Protein AF-A0A6G5ABS1-F1 (afdb_monomer_lite)

Radius of gyration: 20.53 Å; chains: 1; bounding box: 49×25×63 Å

Structure (mmCIF, N/CA/C/O backbone):
data_AF-A0A6G5ABS1-F1
#
_entry.id   AF-A0A6G5ABS1-F1
#
loop_
_atom_site.group_PDB
_atom_site.id
_atom_site.type_symbol
_atom_site.label_atom_id
_atom_site.label_alt_id
_atom_site.label_comp_id
_atom_site.label_asym_id
_atom_site.label_entity_id
_atom_site.label_seq_id
_atom_site.pdbx_PDB_ins_code
_atom_site.Cartn_x
_atom_site.Cartn_y
_atom_site.Cartn_z
_atom_site.occupancy
_atom_site.B_iso_or_equiv
_atom_site.auth_seq_id
_atom_site.auth_comp_id
_atom_site.auth_asym_id
_atom_site.auth_atom_id
_atom_site.pdbx_PDB_model_num
ATOM 1 N N . MET A 1 1 ? 4.777 2.726 36.442 1.00 33.59 1 MET A N 1
ATOM 2 C CA . MET A 1 1 ? 4.975 1.728 35.371 1.00 33.59 1 MET A CA 1
ATOM 3 C C . MET A 1 1 ? 3.704 1.631 34.540 1.00 33.59 1 MET A C 1
ATOM 5 O O . MET A 1 1 ? 2.839 0.832 34.861 1.00 33.59 1 MET A O 1
ATOM 9 N N . LEU A 1 2 ? 3.561 2.471 33.514 1.00 32.66 2 LEU A N 1
ATOM 10 C CA . LEU A 1 2 ? 2.565 2.260 32.461 1.00 32.66 2 LEU A CA 1
ATOM 11 C C . LEU A 1 2 ? 3.345 1.810 31.233 1.00 32.66 2 LEU A C 1
ATOM 13 O O . LEU A 1 2 ? 3.912 2.617 30.502 1.00 32.66 2 LEU A O 1
ATOM 17 N N . SER A 1 3 ? 3.447 0.495 31.087 1.00 32.12 3 SER A N 1
ATOM 18 C CA . SER A 1 3 ? 3.942 -0.186 29.899 1.00 32.12 3 SER A CA 1
ATOM 19 C C . SER A 1 3 ? 2.973 0.061 28.743 1.00 32.12 3 SER A C 1
ATOM 21 O O . SER A 1 3 ? 2.175 -0.802 28.392 1.00 32.12 3 SER A O 1
ATOM 23 N N . SER A 1 4 ? 3.031 1.256 28.157 1.00 36.12 4 SER A N 1
ATOM 24 C CA . SER A 1 4 ? 2.518 1.496 26.811 1.00 36.12 4 SER A CA 1
ATOM 25 C C . SER A 1 4 ? 3.605 1.047 25.837 1.00 36.12 4 SER A C 1
ATOM 27 O O . SER A 1 4 ? 4.317 1.855 25.246 1.00 36.12 4 SER A O 1
ATOM 29 N N . GLN A 1 5 ? 3.820 -0.271 25.757 1.00 38.53 5 GLN A N 1
ATOM 30 C CA . GLN A 1 5 ? 4.542 -0.839 24.625 1.00 38.53 5 GLN A CA 1
ATOM 31 C C . GLN A 1 5 ? 3.661 -0.583 23.406 1.00 38.53 5 GLN A C 1
ATOM 33 O O . GLN A 1 5 ? 2.682 -1.293 23.190 1.00 38.53 5 GLN A O 1
ATOM 38 N N . VAL A 1 6 ? 3.966 0.486 22.668 1.00 41.41 6 VAL A N 1
ATOM 39 C CA . VAL A 1 6 ? 3.454 0.705 21.315 1.00 41.41 6 VAL A CA 1
ATOM 40 C C . VAL A 1 6 ? 3.882 -0.528 20.521 1.00 41.41 6 VAL A C 1
ATOM 42 O O . VAL A 1 6 ? 5.083 -0.741 20.365 1.00 41.41 6 VAL A O 1
ATOM 45 N N . PRO A 1 7 ? 2.955 -1.402 20.105 1.00 41.38 7 PRO A N 1
ATOM 46 C CA . PRO A 1 7 ? 3.345 -2.615 19.416 1.00 41.38 7 PRO A CA 1
ATOM 47 C C . PRO A 1 7 ? 3.773 -2.227 18.000 1.00 41.38 7 PRO A C 1
ATOM 49 O O . PRO A 1 7 ? 2.935 -1.938 17.145 1.00 41.38 7 PRO A O 1
ATOM 52 N N . GLU A 1 8 ? 5.085 -2.184 17.772 1.00 42.97 8 GLU A N 1
ATOM 53 C CA . GLU A 1 8 ? 5.662 -2.138 16.433 1.00 42.97 8 GLU A CA 1
ATOM 54 C C . GLU A 1 8 ? 5.149 -3.355 15.646 1.00 42.97 8 GLU A C 1
ATOM 56 O O . GLU A 1 8 ? 5.244 -4.490 16.109 1.00 42.97 8 GLU A O 1
ATOM 61 N N . ASN A 1 9 ? 4.594 -3.115 14.455 1.00 53.00 9 ASN A N 1
ATOM 62 C CA . ASN A 1 9 ? 4.206 -4.142 13.477 1.00 53.00 9 ASN A CA 1
ATOM 63 C C . ASN A 1 9 ? 2.976 -5.005 13.814 1.00 53.00 9 ASN A C 1
ATOM 65 O O . ASN A 1 9 ? 2.970 -6.208 13.551 1.00 53.00 9 ASN A O 1
ATOM 69 N N . LYS A 1 10 ? 1.886 -4.414 14.320 1.00 59.19 10 LYS A N 1
ATOM 70 C CA . LYS A 1 10 ? 0.585 -5.100 14.238 1.00 59.19 10 LYS A CA 1
ATOM 71 C C . LYS A 1 10 ? 0.078 -5.099 12.793 1.00 59.19 10 LYS A C 1
ATOM 73 O O . LYS A 1 10 ? 0.005 -4.021 12.196 1.00 59.19 10 LYS A O 1
ATOM 78 N N . PRO A 1 11 ? -0.321 -6.255 12.234 1.00 60.84 11 PRO A N 1
ATOM 79 C CA . PRO A 1 11 ? -1.027 -6.258 10.967 1.00 60.84 11 PRO A CA 1
ATOM 80 C C . PRO A 1 11 ? -2.333 -5.483 11.146 1.00 60.84 11 PRO A C 1
ATOM 82 O O . PRO A 1 11 ? -3.032 -5.629 12.149 1.00 60.84 11 PRO A O 1
ATOM 85 N N . VAL A 1 12 ? -2.670 -4.662 10.154 1.00 60.66 12 VAL A N 1
ATOM 86 C CA . VAL A 1 12 ? -3.878 -3.822 10.165 1.00 60.66 12 VAL A CA 1
ATOM 87 C C . VAL A 1 12 ? -5.143 -4.643 10.465 1.00 60.66 12 VAL A C 1
ATOM 89 O O . VAL A 1 12 ? -6.060 -4.153 11.116 1.00 60.66 12 VAL A O 1
ATOM 92 N N . ARG A 1 13 ? -5.150 -5.923 10.070 1.00 61.09 13 ARG A N 1
ATOM 93 C CA . ARG A 1 13 ? -6.251 -6.871 10.287 1.00 61.09 13 ARG A CA 1
ATOM 94 C C . ARG A 1 13 ? -6.527 -7.214 11.757 1.00 61.09 13 ARG A C 1
ATOM 96 O O . ARG A 1 13 ? -7.624 -7.668 12.063 1.00 61.09 13 ARG A O 1
ATOM 103 N N . ASP A 1 14 ? -5.568 -6.996 12.653 1.00 64.50 14 ASP A N 1
ATOM 104 C CA . ASP A 1 14 ? -5.700 -7.333 14.077 1.00 64.50 14 ASP A CA 1
ATOM 105 C C . ASP A 1 14 ? -6.208 -6.150 14.920 1.00 64.50 14 ASP A C 1
ATOM 107 O O . ASP A 1 14 ? -6.318 -6.239 16.147 1.00 64.50 14 ASP A O 1
ATOM 111 N N . LEU A 1 15 ? -6.526 -5.021 14.278 1.00 66.19 15 LEU A N 1
ATOM 112 C CA . LEU A 1 15 ? -7.128 -3.865 14.930 1.00 66.19 15 LEU A CA 1
ATOM 113 C C . LEU A 1 15 ? -8.618 -4.122 15.165 1.00 66.19 15 LEU A C 1
ATOM 115 O O . LEU A 1 15 ? -9.408 -4.194 14.231 1.00 66.19 15 LEU A O 1
ATOM 119 N N . ILE A 1 16 ? -9.008 -4.251 16.435 1.00 64.81 16 ILE A N 1
ATOM 120 C CA . ILE A 1 16 ? -10.387 -4.571 16.823 1.00 64.81 16 ILE A CA 1
ATOM 121 C C . ILE A 1 16 ? -10.969 -3.457 17.699 1.00 64.81 16 ILE A C 1
ATOM 123 O O . ILE A 1 16 ? -10.346 -2.998 18.663 1.00 64.81 16 ILE A O 1
ATOM 127 N N . GLY A 1 17 ? -12.212 -3.065 17.405 1.00 67.44 17 GLY A N 1
ATOM 128 C CA . GLY A 1 17 ? -13.017 -2.172 18.242 1.00 67.44 17 GLY A CA 1
ATOM 129 C C . GLY A 1 17 ? -12.441 -0.759 18.354 1.00 67.44 17 GLY A C 1
ATOM 130 O O . GLY A 1 17 ? -12.079 -0.144 17.359 1.00 67.44 17 GLY A O 1
ATOM 131 N N . ALA A 1 18 ? -12.349 -0.234 19.580 1.00 70.56 18 ALA A N 1
ATOM 132 C CA . ALA A 1 18 ? -11.930 1.148 19.844 1.00 70.56 18 ALA A CA 1
ATOM 133 C C . ALA A 1 18 ? -10.409 1.391 19.753 1.00 70.56 18 ALA A C 1
ATOM 135 O O . ALA A 1 18 ? -9.960 2.518 19.952 1.00 70.56 18 ALA A O 1
ATOM 136 N N . GLN A 1 19 ? -9.598 0.361 19.478 1.00 75.00 19 GLN A N 1
ATOM 137 C CA . GLN A 1 19 ? -8.135 0.488 19.491 1.00 75.00 19 GLN A CA 1
ATOM 138 C C . GLN A 1 19 ? -7.641 1.515 18.469 1.00 75.00 19 GLN A C 1
ATOM 140 O O . GLN A 1 19 ? -6.832 2.373 18.816 1.00 75.00 19 GLN A O 1
ATOM 145 N N . PHE A 1 20 ? -8.154 1.461 17.234 1.00 79.38 20 PHE A N 1
ATOM 146 C CA . PHE A 1 20 ? -7.771 2.414 16.192 1.00 79.38 20 PHE A CA 1
ATOM 147 C C . PHE A 1 20 ? -8.231 3.836 16.520 1.00 79.38 20 PHE A C 1
ATOM 149 O O . PHE A 1 20 ? -7.445 4.766 16.384 1.00 79.38 20 PHE A O 1
ATOM 156 N N . LEU A 1 21 ? -9.440 3.998 17.068 1.00 82.00 21 LEU A N 1
ATOM 157 C CA . LEU A 1 21 ? -9.946 5.304 17.495 1.00 82.00 21 LEU A CA 1
ATOM 158 C C . LEU A 1 21 ? -9.051 5.946 18.568 1.00 82.00 21 LEU A C 1
ATOM 160 O O . LEU A 1 21 ? -8.700 7.118 18.451 1.00 82.00 21 LEU A O 1
ATOM 164 N N . ASN A 1 22 ? -8.631 5.171 19.573 1.00 81.81 22 ASN A N 1
ATOM 165 C CA . ASN A 1 22 ? -7.725 5.655 20.616 1.00 81.81 22 ASN A CA 1
ATOM 166 C C . ASN A 1 22 ? -6.353 6.037 20.045 1.00 81.81 22 ASN A C 1
ATOM 168 O O . ASN A 1 22 ? -5.766 7.031 20.468 1.00 81.81 22 ASN A O 1
ATOM 172 N N . MET A 1 23 ? -5.845 5.271 19.074 1.00 81.31 23 MET A N 1
ATOM 173 C CA . MET A 1 23 ? -4.595 5.612 18.394 1.00 81.31 23 MET A CA 1
ATOM 174 C C . MET A 1 23 ? -4.733 6.906 17.587 1.00 81.31 23 MET A C 1
ATOM 176 O O . MET A 1 23 ? -3.868 7.769 17.696 1.00 81.31 23 MET A O 1
ATOM 180 N N . THR A 1 24 ? -5.822 7.086 16.835 1.00 82.88 24 THR A N 1
ATOM 181 C CA . THR A 1 24 ? -6.090 8.334 16.101 1.00 82.88 24 THR A CA 1
ATOM 182 C C . THR A 1 24 ? -6.231 9.527 17.046 1.00 82.88 24 THR A C 1
ATOM 184 O O . THR A 1 24 ? -5.727 10.609 16.752 1.00 82.88 24 THR A O 1
ATOM 187 N N . GLN A 1 25 ? -6.870 9.350 18.204 1.00 83.62 25 GLN A N 1
ATOM 188 C CA . GLN A 1 25 ? -6.944 10.403 19.214 1.00 83.62 25 GLN A CA 1
ATOM 189 C C . GLN A 1 25 ? -5.554 10.767 19.753 1.00 83.62 25 GLN A C 1
ATOM 191 O O . GLN A 1 25 ? -5.200 11.943 19.782 1.00 83.62 25 GLN A O 1
ATOM 196 N N . ALA A 1 26 ? -4.742 9.772 20.110 1.00 84.81 26 ALA A N 1
ATOM 197 C CA . ALA A 1 26 ? -3.374 9.998 20.564 1.00 84.81 26 ALA A CA 1
ATOM 198 C C . ALA A 1 26 ? -2.490 10.644 19.476 1.00 84.81 26 ALA A C 1
ATOM 200 O O . ALA A 1 26 ? -1.602 11.432 19.795 1.00 84.81 26 ALA A O 1
ATOM 201 N N . GLU A 1 27 ? -2.744 10.367 18.194 1.00 85.81 27 GLU A N 1
ATOM 202 C CA . GLU A 1 27 ? -2.089 11.053 17.073 1.00 85.81 27 GLU A CA 1
ATOM 203 C C . GLU A 1 27 ? -2.489 12.535 16.989 1.00 85.81 27 GLU A C 1
ATOM 205 O O . GLU A 1 27 ? -1.622 13.401 16.858 1.00 85.81 27 GLU A O 1
ATOM 210 N N . ASN A 1 28 ? -3.779 12.853 17.151 1.00 83.94 28 ASN A N 1
ATOM 211 C CA . ASN A 1 28 ? -4.271 14.238 17.189 1.00 83.94 28 ASN A CA 1
ATOM 212 C C . ASN A 1 28 ? -3.705 15.029 18.378 1.00 83.94 28 ASN A C 1
ATOM 214 O O . ASN A 1 28 ? -3.395 16.215 18.254 1.00 83.94 28 ASN A O 1
ATOM 218 N N . GLU A 1 29 ? -3.523 14.361 19.516 1.00 88.38 29 GLU A N 1
ATOM 219 C CA . GLU A 1 29 ? -2.878 14.910 20.714 1.00 88.38 29 GLU A CA 1
ATOM 220 C C . GLU A 1 29 ? -1.341 14.958 20.593 1.00 88.38 29 GLU A C 1
ATOM 222 O O . GLU A 1 29 ? -0.658 15.404 21.515 1.00 88.38 29 GLU A O 1
ATOM 227 N N . LYS A 1 30 ? -0.784 14.548 19.441 1.00 83.12 30 LYS A N 1
ATOM 228 C CA . LYS A 1 30 ? 0.657 14.489 19.134 1.00 83.12 30 LYS A CA 1
ATOM 229 C C . LYS A 1 30 ? 1.459 13.593 20.084 1.00 83.12 30 LYS A C 1
ATOM 231 O O . LYS A 1 30 ? 2.667 13.772 20.233 1.00 83.12 30 LYS A O 1
ATOM 236 N N . LEU A 1 31 ? 0.799 12.619 20.706 1.00 79.50 31 LEU A N 1
ATOM 237 C CA . LEU A 1 31 ? 1.413 11.634 21.597 1.00 79.50 31 LEU A CA 1
ATOM 238 C C . LEU A 1 31 ? 2.065 10.485 20.819 1.00 79.50 31 LEU A C 1
ATOM 240 O O . LEU A 1 31 ? 2.994 9.854 21.319 1.00 79.50 31 LEU A 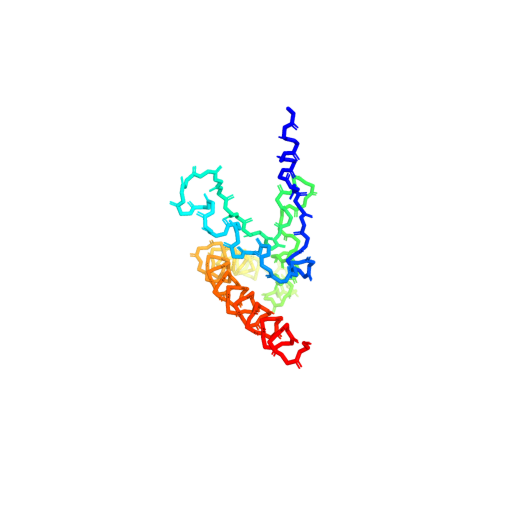O 1
ATOM 244 N N . LEU A 1 32 ? 1.588 10.213 19.600 1.00 83.31 32 LEU A N 1
ATOM 245 C CA . LEU A 1 32 ? 2.146 9.207 18.696 1.00 83.31 32 LEU A CA 1
ATOM 246 C C . LEU A 1 32 ? 1.989 9.620 17.227 1.00 83.31 32 LEU A C 1
ATOM 248 O O . LEU A 1 32 ? 1.269 10.563 16.912 1.00 83.31 32 LEU A O 1
ATOM 252 N N . LYS A 1 33 ? 2.655 8.899 16.321 1.00 78.12 33 LYS A N 1
ATOM 253 C CA . LYS A 1 33 ? 2.475 9.023 14.869 1.00 78.12 33 LYS A CA 1
ATOM 254 C C . LYS A 1 33 ? 2.147 7.652 14.292 1.00 78.12 33 LYS A C 1
ATOM 256 O O . LYS A 1 33 ? 2.920 6.714 14.481 1.00 78.12 33 LYS A O 1
ATOM 261 N N . ILE A 1 34 ? 1.038 7.541 13.569 1.00 79.56 34 ILE A N 1
ATOM 262 C CA . ILE A 1 34 ? 0.633 6.301 12.907 1.00 79.56 34 ILE A CA 1
ATOM 263 C C . ILE A 1 34 ? 1.185 6.340 11.486 1.00 79.56 34 ILE A C 1
ATOM 265 O O . ILE A 1 34 ? 0.854 7.233 10.709 1.00 79.56 34 ILE A O 1
ATOM 269 N N . THR A 1 35 ? 2.014 5.366 11.123 1.00 76.31 35 THR A N 1
ATOM 270 C CA . THR A 1 35 ? 2.468 5.180 9.737 1.00 76.31 35 THR A CA 1
ATO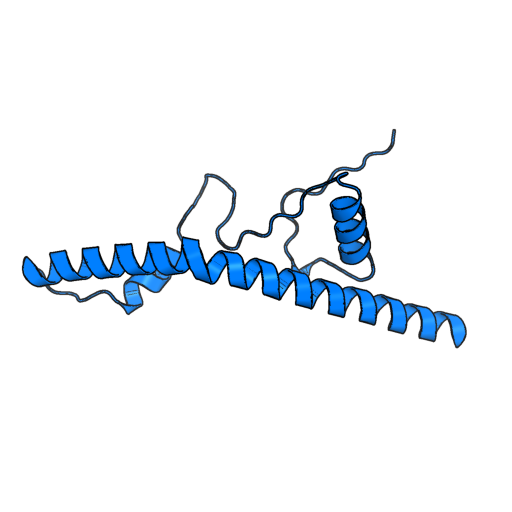M 271 C C . THR A 1 35 ? 2.073 3.781 9.298 1.00 76.31 35 THR A C 1
ATOM 273 O O . THR A 1 35 ? 2.430 2.815 9.972 1.00 76.31 35 THR A O 1
ATOM 276 N N . ILE A 1 36 ? 1.319 3.671 8.204 1.00 78.38 36 ILE A N 1
ATOM 277 C CA . ILE A 1 36 ? 0.992 2.370 7.609 1.00 78.38 36 ILE A CA 1
ATOM 278 C C . ILE A 1 36 ? 1.886 2.177 6.391 1.00 78.38 36 ILE A C 1
ATOM 280 O O . ILE A 1 36 ? 1.919 3.017 5.498 1.00 78.38 36 ILE A O 1
ATOM 284 N N . SER A 1 37 ? 2.613 1.064 6.363 1.00 72.06 37 SER A N 1
ATOM 285 C CA . SER A 1 37 ? 3.485 0.690 5.249 1.00 72.06 37 SER A CA 1
ATOM 286 C C . SER A 1 37 ? 3.034 -0.654 4.686 1.00 72.06 37 SER A C 1
ATOM 288 O O . SER A 1 37 ? 2.669 -1.548 5.448 1.00 72.06 37 SER A O 1
ATOM 290 N N . MET A 1 38 ? 2.981 -0.750 3.356 1.00 66.81 38 MET A N 1
ATOM 291 C CA . MET A 1 38 ? 2.553 -1.951 2.628 1.00 66.81 38 MET A CA 1
ATOM 292 C C . MET A 1 38 ? 3.742 -2.859 2.307 1.00 66.81 38 MET A C 1
ATOM 294 O O . MET A 1 38 ? 3.654 -4.070 2.469 1.00 66.81 38 MET A O 1
ATOM 298 N N . ASP A 1 39 ? 4.860 -2.263 1.901 1.00 62.81 39 ASP A N 1
ATOM 299 C CA . ASP A 1 39 ? 6.153 -2.934 1.850 1.00 62.81 39 ASP A CA 1
ATOM 300 C C . ASP A 1 39 ? 6.763 -2.858 3.249 1.00 62.81 39 ASP A C 1
ATOM 302 O O . ASP A 1 39 ? 6.750 -1.785 3.861 1.00 62.81 39 ASP A O 1
ATOM 306 N N . GLY A 1 40 ? 7.241 -3.986 3.776 1.00 51.78 40 GLY A N 1
ATOM 307 C CA . GLY A 1 40 ? 7.758 -4.067 5.138 1.00 51.78 40 GLY A CA 1
ATOM 308 C C . GLY A 1 40 ? 8.749 -2.937 5.418 1.00 51.78 40 GLY A C 1
ATOM 309 O O . GLY A 1 40 ? 9.793 -2.839 4.784 1.00 51.78 40 GLY A O 1
ATOM 310 N N . SER A 1 41 ? 8.442 -2.093 6.402 1.00 47.31 41 SER A N 1
ATOM 311 C CA . SER A 1 41 ? 9.362 -1.079 6.937 1.00 47.31 41 SER A CA 1
ATOM 312 C C . SER A 1 41 ? 10.640 -1.688 7.534 1.00 47.31 41 SER A C 1
ATOM 314 O O . SER A 1 41 ? 11.588 -0.975 7.868 1.00 47.31 41 SER A O 1
ATOM 316 N N . THR A 1 42 ? 10.686 -3.013 7.669 1.00 44.72 42 THR A N 1
ATOM 317 C CA . THR A 1 42 ? 11.883 -3.762 8.011 1.00 44.72 42 THR A CA 1
ATOM 318 C C . THR A 1 42 ? 12.858 -3.731 6.841 1.00 44.72 42 THR A C 1
ATOM 320 O O . THR A 1 42 ? 12.541 -4.171 5.740 1.00 44.72 42 THR A O 1
ATOM 323 N N . GLN A 1 43 ? 14.079 -3.282 7.125 1.00 48.50 43 GLN A N 1
ATOM 324 C CA . GLN A 1 43 ? 15.263 -3.246 6.251 1.00 48.50 43 GLN A CA 1
ATOM 325 C C . GLN A 1 43 ? 15.570 -4.552 5.484 1.00 48.50 43 GLN A C 1
ATOM 327 O O . GLN A 1 43 ? 16.513 -4.598 4.703 1.00 48.50 43 GLN A O 1
ATOM 332 N N . SER A 1 44 ? 14.812 -5.619 5.718 1.00 47.28 44 SER A N 1
ATOM 333 C CA . SER A 1 44 ? 14.983 -6.937 5.139 1.00 47.28 44 SER A CA 1
ATOM 334 C C . SER A 1 44 ? 14.475 -7.079 3.705 1.00 47.28 44 SER A C 1
ATOM 336 O O . SER A 1 44 ? 14.998 -7.966 3.047 1.00 47.28 44 SER A O 1
ATOM 338 N N . ASN A 1 45 ? 13.510 -6.282 3.211 1.00 49.75 45 ASN A N 1
ATOM 339 C CA . ASN A 1 45 ? 12.990 -6.436 1.835 1.00 49.75 45 ASN A CA 1
ATOM 340 C C . ASN A 1 45 ? 12.171 -5.224 1.311 1.00 49.75 45 ASN A C 1
ATOM 342 O O . ASN A 1 45 ? 10.975 -5.347 1.045 1.00 49.75 45 ASN A O 1
ATOM 346 N N . PRO A 1 46 ? 12.769 -4.029 1.159 1.00 56.31 46 PRO A N 1
ATOM 347 C CA . PRO A 1 46 ? 12.110 -2.933 0.450 1.00 56.31 46 PRO A CA 1
ATOM 348 C C . PRO A 1 46 ? 11.938 -3.289 -1.036 1.00 56.31 46 PRO A C 1
ATOM 350 O O . PRO A 1 46 ? 12.928 -3.507 -1.731 1.00 56.31 46 PRO A O 1
ATOM 353 N N . GLY A 1 47 ? 10.702 -3.297 -1.538 1.00 63.25 47 GLY A N 1
ATOM 354 C CA . GLY A 1 47 ? 10.409 -3.411 -2.967 1.00 63.25 47 GLY A CA 1
ATOM 355 C C . GLY A 1 47 ? 9.804 -4.734 -3.426 1.00 63.25 47 GLY A C 1
ATOM 356 O O . GLY A 1 47 ? 9.669 -4.894 -4.635 1.00 63.25 47 GLY A O 1
ATOM 357 N N . VAL A 1 48 ? 9.406 -5.657 -2.539 1.00 75.19 48 VAL A N 1
ATOM 358 C CA . VAL A 1 48 ? 8.866 -6.974 -2.953 1.00 75.19 48 VAL A CA 1
ATOM 359 C C . VAL A 1 48 ? 7.639 -6.796 -3.834 1.00 75.19 48 VAL A C 1
ATOM 361 O O . VAL A 1 48 ? 7.573 -7.348 -4.929 1.00 75.19 48 VAL A O 1
ATOM 364 N N . TYR A 1 49 ? 6.708 -5.946 -3.403 1.00 81.56 49 TYR A N 1
ATOM 365 C CA . TYR A 1 49 ? 5.508 -5.673 -4.186 1.00 81.56 49 TYR A CA 1
ATOM 366 C C . TYR A 1 49 ? 5.841 -5.011 -5.527 1.00 81.56 49 TYR A C 1
ATOM 368 O O . TYR A 1 49 ? 5.293 -5.382 -6.562 1.00 81.56 49 TYR A O 1
ATOM 376 N N . LEU A 1 50 ? 6.768 -4.046 -5.523 1.00 83.81 50 LEU A N 1
ATOM 377 C CA . LEU A 1 50 ? 7.218 -3.374 -6.741 1.00 83.81 50 LEU A CA 1
ATOM 378 C C . LEU A 1 50 ? 7.862 -4.373 -7.721 1.00 83.81 50 LEU A C 1
ATOM 380 O O . LEU A 1 50 ? 7.591 -4.309 -8.918 1.00 83.81 50 LEU A O 1
ATOM 384 N N . ASP A 1 51 ? 8.692 -5.290 -7.232 1.00 84.06 51 ASP A N 1
ATOM 385 C CA . ASP A 1 51 ? 9.377 -6.293 -8.047 1.00 84.06 51 ASP A CA 1
ATOM 386 C C . ASP A 1 51 ? 8.417 -7.340 -8.617 1.00 84.06 51 ASP A C 1
ATOM 388 O O . ASP A 1 51 ? 8.551 -7.715 -9.784 1.00 84.06 51 ASP A O 1
ATOM 392 N N . GLU A 1 52 ? 7.399 -7.738 -7.854 1.00 86.81 52 GLU A N 1
ATOM 393 C CA . GLU A 1 52 ? 6.318 -8.597 -8.343 1.00 86.81 52 GLU A CA 1
ATOM 394 C C . GLU A 1 52 ? 5.552 -7.930 -9.493 1.00 86.81 52 GLU A C 1
ATOM 396 O O . GLU A 1 52 ? 5.382 -8.522 -10.562 1.00 86.81 52 GLU A O 1
ATOM 401 N N . ILE A 1 53 ? 5.132 -6.670 -9.332 1.00 87.62 53 ILE A N 1
ATOM 402 C CA . ILE A 1 53 ? 4.325 -6.004 -10.364 1.00 87.62 53 ILE A CA 1
ATOM 403 C C . ILE A 1 53 ? 5.140 -5.547 -11.579 1.00 87.62 53 ILE A C 1
ATOM 405 O O . ILE A 1 53 ? 4.569 -5.396 -12.661 1.00 87.62 53 ILE A O 1
ATOM 409 N N . LYS A 1 54 ? 6.462 -5.349 -11.452 1.00 88.31 54 LYS A N 1
ATOM 410 C CA . LYS A 1 54 ? 7.343 -5.043 -12.597 1.00 88.31 54 LYS A CA 1
ATOM 411 C C . LYS A 1 54 ? 7.239 -6.111 -13.681 1.00 88.31 54 LYS A C 1
ATOM 413 O O . LYS A 1 54 ? 7.276 -5.772 -14.864 1.00 88.31 54 LYS A O 1
ATOM 418 N N . GLN A 1 55 ? 7.050 -7.373 -13.292 1.00 88.88 55 GLN A N 1
ATOM 419 C CA . GLN A 1 55 ? 6.905 -8.492 -14.225 1.00 88.88 55 GLN A CA 1
ATOM 420 C C . GLN A 1 55 ? 5.723 -8.302 -15.188 1.00 88.88 55 GLN A C 1
ATOM 422 O O . GLN A 1 55 ? 5.808 -8.711 -16.342 1.00 88.88 55 GLN A O 1
ATOM 427 N N . LEU A 1 56 ? 4.659 -7.604 -14.767 1.00 90.62 56 LEU A N 1
ATOM 428 C CA . LEU A 1 56 ? 3.482 -7.325 -15.603 1.00 90.62 56 LEU A CA 1
ATOM 429 C C . LEU A 1 56 ? 3.779 -6.367 -16.769 1.00 90.62 56 LEU A C 1
ATOM 431 O O . LEU A 1 56 ? 3.055 -6.356 -17.764 1.00 90.62 56 LEU A O 1
ATOM 435 N N . TYR A 1 57 ? 4.830 -5.553 -16.647 1.00 90.31 57 TYR A N 1
ATOM 436 C CA . TYR A 1 57 ? 5.218 -4.537 -17.632 1.00 90.31 57 TYR A CA 1
ATOM 437 C C . TYR A 1 57 ? 6.527 -4.874 -18.355 1.00 90.31 57 TYR A C 1
ATOM 439 O O . TYR A 1 57 ? 6.961 -4.116 -19.232 1.00 90.31 57 TYR A O 1
ATOM 447 N N . TYR A 1 58 ? 7.149 -5.998 -17.997 1.00 90.69 58 TYR A N 1
ATOM 448 C CA . TYR A 1 58 ? 8.392 -6.465 -18.587 1.00 90.69 58 TYR A CA 1
ATOM 449 C C . TYR A 1 58 ? 8.153 -7.049 -19.981 1.00 90.69 58 TYR A C 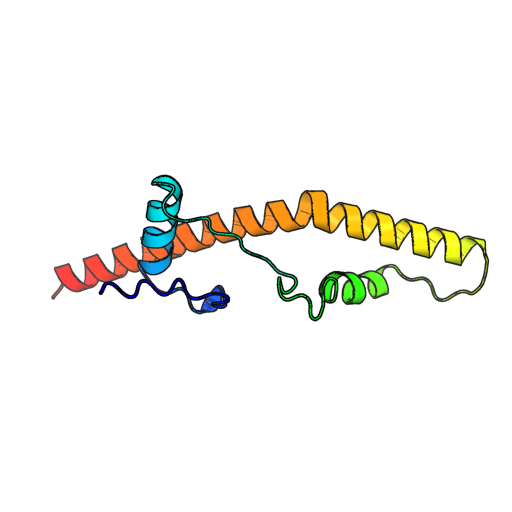1
ATOM 451 O O . TYR A 1 58 ? 7.174 -7.756 -20.229 1.00 90.69 58 TYR A O 1
ATOM 459 N N . ARG A 1 59 ? 9.063 -6.751 -20.909 1.00 91.31 59 ARG A N 1
ATOM 460 C CA . ARG A 1 59 ? 9.106 -7.372 -22.235 1.00 91.31 59 ARG A CA 1
ATOM 461 C C . ARG A 1 59 ? 10.373 -8.197 -22.371 1.00 91.31 59 ARG A C 1
ATOM 463 O O . ARG A 1 59 ? 11.467 -7.655 -22.245 1.00 91.31 59 ARG A O 1
ATOM 470 N N . ASP A 1 60 ? 10.196 -9.488 -22.631 1.00 90.12 60 ASP A N 1
ATOM 471 C CA . ASP A 1 60 ? 11.278 -10.466 -22.731 1.00 90.12 60 ASP A CA 1
ATOM 472 C C . ASP A 1 60 ? 11.931 -10.431 -24.118 1.00 90.12 60 ASP A C 1
ATOM 474 O O . ASP A 1 60 ? 11.664 -11.260 -24.986 1.00 90.12 60 ASP A O 1
ATOM 478 N N . GLU A 1 61 ? 12.744 -9.398 -24.350 1.00 91.62 61 GLU A N 1
ATOM 479 C CA . GLU A 1 61 ? 13.594 -9.285 -25.534 1.00 91.62 61 GLU A CA 1
ATOM 480 C C . GLU A 1 61 ? 14.933 -8.623 -25.185 1.00 91.62 61 GLU A C 1
ATOM 482 O O . GLU A 1 61 ? 15.008 -7.695 -24.378 1.00 91.62 61 GLU A O 1
ATOM 487 N N . PHE A 1 62 ? 16.002 -9.051 -25.855 1.00 87.69 62 PHE A N 1
ATOM 488 C CA . PHE A 1 62 ? 17.372 -8.595 -25.582 1.00 87.69 62 PHE A CA 1
ATOM 489 C C . PHE A 1 62 ? 17.812 -7.385 -26.414 1.00 87.69 62 PHE A C 1
ATOM 491 O O . PHE A 1 62 ? 18.972 -6.984 -26.345 1.00 87.69 62 PHE A O 1
ATOM 498 N N . SER A 1 63 ? 16.927 -6.807 -27.232 1.00 94.94 63 SER A N 1
ATOM 499 C CA . SER A 1 63 ? 17.291 -5.622 -28.008 1.00 94.94 63 SER A CA 1
ATOM 500 C C . SER A 1 63 ? 17.551 -4.435 -27.074 1.00 94.94 63 SER A C 1
ATOM 502 O O . SER A 1 63 ? 16.830 -4.239 -26.094 1.00 94.94 63 SER A O 1
ATOM 504 N N . ASN A 1 64 ? 18.563 -3.616 -27.385 1.00 92.94 64 ASN A N 1
ATOM 505 C CA . ASN A 1 64 ? 18.909 -2.446 -26.564 1.00 92.94 64 ASN A CA 1
ATOM 506 C C . ASN A 1 64 ? 17.695 -1.535 -26.329 1.00 92.94 64 ASN A C 1
ATOM 508 O O . ASN A 1 64 ? 17.456 -1.097 -25.210 1.00 92.94 64 ASN A O 1
ATOM 512 N N . ASN A 1 65 ? 16.881 -1.326 -27.369 1.00 94.44 65 ASN A N 1
ATOM 513 C CA . ASN A 1 65 ? 15.664 -0.525 -27.287 1.00 94.44 65 ASN A CA 1
ATOM 514 C C . ASN A 1 65 ? 14.664 -1.099 -26.268 1.00 94.44 65 ASN A C 1
ATOM 516 O O . ASN A 1 65 ? 14.117 -0.360 -25.454 1.00 94.44 65 ASN A O 1
ATOM 520 N N . VAL A 1 66 ? 14.448 -2.419 -26.266 1.00 92.75 66 VAL A N 1
ATOM 521 C CA . VAL A 1 66 ? 13.525 -3.055 -25.314 1.00 92.75 66 VAL A CA 1
ATOM 522 C C . VAL A 1 66 ? 14.052 -2.976 -23.884 1.00 92.75 66 VAL A C 1
ATOM 524 O O . VAL A 1 66 ? 13.268 -2.708 -22.974 1.00 92.75 66 VAL A O 1
ATOM 527 N N . GLN A 1 67 ? 15.361 -3.126 -23.677 1.00 93.31 67 GLN A N 1
ATOM 528 C CA . GLN A 1 67 ? 15.971 -2.977 -22.353 1.00 93.31 67 GLN A CA 1
ATOM 529 C C . GLN A 1 67 ? 15.827 -1.543 -21.812 1.00 93.31 67 GLN A C 1
ATOM 531 O O . GLN A 1 67 ? 15.424 -1.363 -20.663 1.00 93.31 67 GLN A O 1
ATOM 536 N N . GLU A 1 68 ? 16.050 -0.521 -22.645 1.00 95.00 68 GLU A N 1
ATOM 537 C CA . GLU A 1 68 ? 15.812 0.884 -22.277 1.00 95.00 68 GLU A CA 1
ATOM 538 C C . GLU A 1 68 ? 14.345 1.135 -21.898 1.00 95.00 68 GLU A C 1
ATOM 540 O O . GLU A 1 68 ? 14.059 1.743 -20.864 1.00 95.00 68 GLU A O 1
ATOM 545 N N . TRP A 1 69 ? 13.395 0.603 -22.673 1.00 96.12 69 TRP A N 1
ATOM 546 C CA . TRP A 1 69 ? 11.972 0.717 -22.343 1.00 96.12 69 TRP A CA 1
ATOM 547 C C . TRP A 1 69 ? 11.588 -0.020 -21.063 1.00 96.12 69 TRP A C 1
ATOM 549 O O . TRP A 1 69 ? 10.759 0.480 -20.299 1.00 96.12 69 TRP A O 1
ATOM 559 N N . ASN A 1 70 ? 12.157 -1.200 -20.818 1.00 94.00 70 ASN A N 1
ATOM 560 C CA . ASN A 1 70 ? 11.928 -1.940 -19.580 1.00 94.00 70 ASN A CA 1
ATOM 561 C C . ASN A 1 70 ? 12.421 -1.137 -18.366 1.00 94.00 70 ASN A C 1
ATOM 563 O O . ASN A 1 70 ? 11.691 -1.032 -17.377 1.00 94.00 70 ASN A O 1
ATOM 567 N N . ASN A 1 71 ? 13.586 -0.489 -18.473 1.00 93.69 71 ASN A N 1
ATOM 568 C CA . ASN A 1 71 ? 14.095 0.414 -17.438 1.00 93.69 71 ASN A CA 1
ATOM 569 C C . ASN A 1 71 ? 13.147 1.600 -17.216 1.00 93.69 71 ASN A C 1
ATOM 571 O O . ASN A 1 71 ? 12.726 1.841 -16.084 1.00 93.69 71 ASN A O 1
ATOM 575 N N . GLN A 1 72 ? 12.716 2.270 -18.289 1.00 95.56 72 GLN A N 1
ATOM 576 C CA . GLN A 1 72 ? 11.813 3.419 -18.193 1.00 95.56 72 GLN A CA 1
ATOM 577 C C . GLN A 1 72 ? 10.471 3.059 -17.532 1.00 95.56 72 GLN A C 1
ATOM 579 O O . GLN A 1 72 ? 9.958 3.813 -16.703 1.00 95.56 72 GLN A O 1
ATOM 584 N N . ARG A 1 73 ? 9.888 1.900 -17.873 1.00 94.44 73 ARG A N 1
ATOM 585 C CA . ARG A 1 73 ? 8.643 1.416 -17.249 1.00 94.44 73 ARG A CA 1
ATOM 586 C C . ARG A 1 73 ? 8.839 1.111 -15.768 1.00 94.44 73 ARG A C 1
ATOM 588 O O . ARG A 1 73 ? 7.986 1.478 -14.966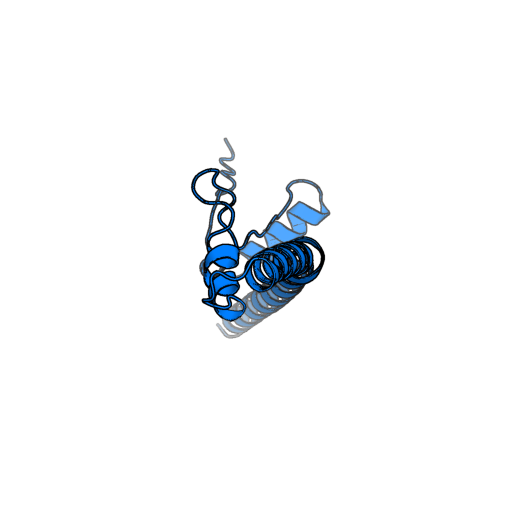 1.00 94.44 73 ARG A O 1
ATOM 595 N N . SER A 1 74 ? 9.954 0.474 -15.413 1.00 91.81 74 SER A N 1
ATOM 596 C CA . SER A 1 74 ? 10.312 0.165 -14.026 1.00 91.81 74 SER A CA 1
ATOM 597 C C . SER A 1 74 ? 10.432 1.437 -13.174 1.00 91.81 74 SER A C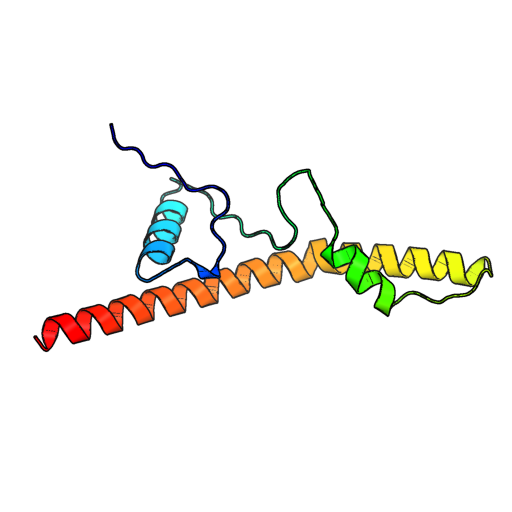 1
ATOM 599 O O . SER A 1 74 ? 9.841 1.517 -12.094 1.00 91.81 74 SER A O 1
ATOM 601 N N . GLU A 1 75 ? 11.119 2.465 -13.678 1.00 92.38 75 GLU A N 1
ATOM 602 C CA . GLU A 1 75 ? 11.257 3.755 -12.991 1.00 92.38 75 GLU A CA 1
ATOM 603 C C . GLU A 1 75 ? 9.920 4.490 -12.857 1.00 92.38 75 GLU A C 1
ATOM 605 O O . GLU A 1 75 ? 9.566 4.950 -11.768 1.00 92.38 75 GLU A O 1
ATOM 610 N N . ALA A 1 76 ? 9.143 4.559 -13.944 1.00 94.00 76 ALA A N 1
ATOM 611 C CA . ALA A 1 76 ? 7.826 5.187 -13.935 1.00 94.00 76 ALA A CA 1
ATOM 612 C C . ALA A 1 76 ? 6.878 4.503 -12.938 1.00 94.00 76 ALA A C 1
ATOM 614 O O . ALA A 1 76 ? 6.138 5.179 -12.222 1.00 94.00 76 ALA A O 1
ATOM 615 N N . LEU A 1 77 ? 6.936 3.172 -12.845 1.00 91.56 77 LEU A N 1
ATOM 616 C CA . LEU A 1 77 ? 6.135 2.389 -11.911 1.00 91.56 77 LEU A CA 1
ATOM 617 C C . LEU A 1 77 ? 6.544 2.638 -10.454 1.00 91.56 77 LEU A C 1
ATOM 619 O O . LEU A 1 77 ? 5.682 2.879 -9.608 1.00 91.56 77 LEU A O 1
ATOM 623 N N . GLY A 1 78 ? 7.849 2.661 -10.165 1.00 89.44 78 GLY A N 1
ATOM 624 C CA . GLY A 1 78 ? 8.364 3.009 -8.838 1.00 89.44 78 GLY A CA 1
ATOM 625 C C . GLY A 1 78 ? 7.979 4.430 -8.410 1.00 89.44 78 GLY A C 1
ATOM 626 O O . GLY A 1 78 ? 7.583 4.662 -7.262 1.00 89.44 78 GLY A O 1
ATOM 627 N N . PHE A 1 79 ? 8.019 5.386 -9.341 1.00 90.31 79 PHE A N 1
ATOM 628 C CA . PHE A 1 79 ? 7.560 6.753 -9.103 1.00 90.31 79 PHE A CA 1
ATOM 629 C C . PHE A 1 79 ? 6.050 6.812 -8.834 1.00 90.31 79 PHE A C 1
ATOM 631 O O . PHE A 1 79 ? 5.629 7.417 -7.848 1.00 90.31 79 PHE A O 1
ATOM 638 N N . ALA A 1 80 ? 5.240 6.144 -9.661 1.00 90.62 80 ALA A N 1
ATOM 639 C CA . ALA A 1 80 ? 3.788 6.096 -9.505 1.00 90.62 80 ALA A CA 1
ATOM 640 C C . ALA A 1 80 ? 3.374 5.521 -8.139 1.00 90.62 80 ALA A C 1
ATOM 642 O O . ALA A 1 80 ? 2.548 6.110 -7.431 1.00 90.62 80 ALA A O 1
ATOM 643 N N . LEU A 1 81 ? 3.995 4.406 -7.739 1.00 87.56 81 LEU A N 1
ATOM 644 C CA . LEU A 1 81 ? 3.740 3.764 -6.454 1.00 87.56 81 LEU A CA 1
ATOM 645 C C . LEU A 1 81 ? 4.121 4.660 -5.277 1.00 87.56 81 LEU A C 1
ATOM 647 O O . LEU A 1 81 ? 3.290 4.945 -4.418 1.00 87.56 81 LEU A O 1
ATOM 651 N N . SER A 1 82 ? 5.364 5.140 -5.255 1.00 85.75 82 SER A N 1
ATOM 652 C CA . SER A 1 82 ? 5.897 5.880 -4.107 1.00 85.75 82 SER A CA 1
ATOM 653 C C . SER A 1 82 ? 5.291 7.274 -3.934 1.00 85.75 82 SER A C 1
ATOM 655 O O . SER A 1 82 ? 5.119 7.726 -2.802 1.00 85.75 82 SER A O 1
ATOM 657 N N . LYS A 1 83 ? 4.981 7.976 -5.032 1.00 87.94 83 LYS A N 1
ATOM 658 C CA . LYS A 1 83 ? 4.512 9.370 -4.979 1.00 87.94 83 LYS A CA 1
ATOM 659 C C . LYS A 1 83 ? 3.001 9.519 -4.942 1.00 87.94 83 LYS A C 1
ATOM 661 O O . LYS A 1 83 ? 2.535 10.529 -4.421 1.00 87.94 83 LYS A O 1
ATOM 666 N N . PHE A 1 84 ? 2.250 8.549 -5.463 1.00 88.25 84 PHE A N 1
ATOM 667 C CA . PHE A 1 84 ? 0.797 8.680 -5.587 1.00 88.25 84 PHE A CA 1
ATOM 668 C C . PHE A 1 84 ? 0.048 7.543 -4.903 1.00 88.25 84 PHE A C 1
ATOM 670 O O . PHE A 1 84 ? -0.770 7.809 -4.022 1.00 88.25 84 PHE A O 1
ATOM 677 N N . LEU A 1 85 ? 0.333 6.289 -5.266 1.00 88.25 85 LEU A N 1
ATOM 678 C CA . LEU A 1 85 ? -0.487 5.163 -4.813 1.00 88.25 85 LEU A CA 1
ATOM 679 C C . LEU A 1 85 ? -0.304 4.871 -3.324 1.00 88.25 85 LEU A C 1
ATOM 681 O O . LEU A 1 85 ? -1.296 4.842 -2.607 1.00 88.25 85 LEU A O 1
ATOM 685 N N . TYR A 1 86 ? 0.929 4.731 -2.826 1.00 86.38 86 TYR A N 1
ATOM 686 C CA . TYR A 1 86 ? 1.162 4.438 -1.407 1.00 86.38 86 TYR A CA 1
ATOM 687 C C . TYR A 1 86 ? 0.593 5.514 -0.466 1.00 86.38 86 TYR A C 1
ATOM 689 O O . TYR A 1 86 ? -0.129 5.140 0.461 1.00 86.38 86 TYR A O 1
ATOM 697 N N . PRO A 1 87 ? 0.794 6.828 -0.706 1.00 88.44 87 PRO A N 1
ATOM 698 C CA . PRO A 1 87 ? 0.138 7.859 0.099 1.00 88.44 87 PRO A CA 1
ATOM 699 C C . PRO A 1 87 ? -1.395 7.804 0.032 1.00 88.44 87 PRO A C 1
ATOM 701 O O . PRO A 1 87 ? -2.067 8.041 1.037 1.00 88.44 87 PRO A O 1
ATOM 704 N N . SER A 1 88 ? -1.960 7.493 -1.140 1.00 89.44 88 SER A N 1
ATOM 705 C CA . SER A 1 88 ? -3.412 7.374 -1.306 1.00 89.44 88 SER A CA 1
ATOM 706 C C . SER A 1 88 ? -3.968 6.167 -0.552 1.00 89.44 88 SER A C 1
ATOM 708 O O . SER A 1 88 ? -4.947 6.308 0.176 1.00 89.44 88 SER A O 1
ATOM 710 N N . PHE A 1 89 ? -3.318 5.007 -0.670 1.00 87.81 89 PHE A N 1
ATOM 711 C CA . PHE A 1 89 ? -3.712 3.774 0.010 1.00 87.81 89 PHE A CA 1
ATOM 712 C C . PHE A 1 89 ? -3.630 3.912 1.525 1.00 87.81 89 PHE A C 1
ATOM 714 O O . PHE A 1 89 ? -4.563 3.522 2.219 1.00 87.81 89 PHE A O 1
ATOM 721 N N . GLU A 1 90 ? -2.558 4.514 2.050 1.00 86.12 90 GLU A N 1
ATOM 722 C CA . GLU A 1 90 ? -2.454 4.783 3.485 1.00 86.12 90 GLU A CA 1
ATOM 723 C C . GLU A 1 90 ? -3.614 5.666 3.965 1.00 86.12 90 GLU A C 1
ATOM 725 O O . GLU A 1 90 ? -4.242 5.371 4.985 1.00 86.12 90 GLU A O 1
ATOM 730 N N . LYS A 1 91 ? -3.920 6.741 3.231 1.00 87.56 91 LYS A N 1
ATOM 731 C CA . LYS A 1 91 ? -5.000 7.666 3.585 1.00 87.56 91 LYS A CA 1
ATOM 732 C C . LYS A 1 91 ? -6.369 6.983 3.567 1.00 87.56 91 LYS A C 1
ATOM 734 O O . LYS A 1 91 ? -7.150 7.168 4.500 1.00 87.56 91 LYS A O 1
ATOM 739 N N . GLU A 1 92 ? -6.662 6.226 2.517 1.00 89.62 92 GLU A N 1
ATOM 740 C CA . GLU A 1 92 ? -7.935 5.522 2.354 1.00 89.62 92 GLU A CA 1
ATOM 741 C C . GLU A 1 92 ? -8.114 4.442 3.422 1.00 89.62 92 GLU A C 1
ATOM 743 O O . GLU A 1 92 ? -9.151 4.384 4.081 1.00 89.62 92 GLU A O 1
ATOM 748 N N . LEU A 1 93 ? -7.064 3.666 3.689 1.00 87.44 93 LEU A N 1
ATOM 749 C CA . LEU A 1 93 ? -7.088 2.628 4.710 1.00 87.44 93 LEU A CA 1
ATOM 750 C C . LEU A 1 93 ? -7.280 3.211 6.115 1.00 87.44 93 LEU A C 1
ATOM 752 O O . LEU A 1 93 ? -8.079 2.691 6.890 1.00 87.44 93 LEU A O 1
ATOM 756 N N . LYS A 1 94 ? -6.614 4.328 6.440 1.00 87.06 94 LYS A N 1
ATOM 757 C CA . LYS A 1 94 ? -6.850 5.052 7.702 1.00 87.06 94 LYS A CA 1
ATOM 758 C C . LYS A 1 94 ? -8.306 5.502 7.833 1.00 87.06 94 LYS A C 1
ATOM 760 O O . LYS A 1 94 ? -8.880 5.375 8.912 1.00 87.06 94 LYS A O 1
ATOM 765 N N . ALA A 1 95 ? -8.907 6.010 6.757 1.00 87.69 95 ALA A N 1
ATOM 766 C CA . ALA A 1 95 ? -10.307 6.422 6.767 1.00 87.69 95 ALA A CA 1
ATOM 767 C C . ALA A 1 95 ? -11.250 5.228 6.989 1.00 87.69 95 ALA A C 1
ATOM 769 O O . ALA A 1 95 ? -12.143 5.310 7.833 1.00 87.69 95 ALA A O 1
ATOM 770 N N . GLN A 1 96 ? -11.017 4.109 6.298 1.00 88.38 96 GLN A N 1
ATOM 771 C CA . GLN A 1 96 ? -11.827 2.900 6.447 1.00 88.38 96 GLN A CA 1
ATOM 772 C C . GLN A 1 96 ? -11.741 2.324 7.869 1.00 88.38 96 GLN A C 1
ATOM 774 O O . GLN A 1 96 ? -12.772 2.067 8.489 1.00 88.38 96 GLN A O 1
ATOM 779 N N . LEU A 1 97 ? -10.533 2.205 8.429 1.00 86.56 97 LEU A N 1
ATOM 780 C CA . LEU A 1 97 ? -10.329 1.712 9.797 1.00 86.56 97 LEU A CA 1
ATOM 781 C C . LEU A 1 97 ? -11.023 2.582 10.848 1.00 86.56 97 LEU A C 1
ATOM 783 O O . LEU A 1 97 ? -11.511 2.076 11.859 1.00 86.56 97 LEU A O 1
ATOM 787 N N . LEU A 1 98 ? -11.077 3.895 10.620 1.00 86.44 98 LEU A N 1
ATOM 788 C CA . LEU A 1 98 ? -11.767 4.824 11.508 1.00 86.44 98 LEU A CA 1
ATOM 789 C C . LEU A 1 98 ? -13.277 4.561 11.502 1.00 86.44 98 LEU A C 1
ATOM 791 O O . LEU A 1 98 ? -13.883 4.466 12.572 1.00 86.44 98 LEU A O 1
ATOM 795 N N . VAL A 1 99 ? -13.868 4.391 10.317 1.00 88.38 99 VAL A N 1
ATOM 796 C CA . VAL A 1 99 ? -15.293 4.056 10.164 1.00 88.38 99 VAL A CA 1
ATOM 797 C C . VAL A 1 99 ? -15.610 2.717 10.833 1.00 88.38 99 VAL A C 1
ATOM 799 O O . VAL A 1 99 ? -16.531 2.640 11.646 1.00 88.38 99 VAL A O 1
ATOM 802 N N . GLU A 1 100 ? -14.808 1.681 10.577 1.00 85.62 100 GLU A N 1
ATOM 803 C CA . GLU A 1 100 ? -14.992 0.355 11.180 1.00 85.62 100 GLU A CA 1
ATOM 804 C C . GLU A 1 100 ? -14.900 0.394 12.716 1.00 85.62 100 GLU A C 1
ATOM 806 O O . GLU A 1 100 ? -15.719 -0.218 13.412 1.00 85.62 100 GLU A O 1
ATOM 811 N N . ALA A 1 101 ? -13.949 1.156 13.266 1.00 86.31 101 ALA A N 1
ATOM 812 C CA . ALA A 1 101 ? -13.808 1.335 14.709 1.00 86.31 101 ALA A CA 1
ATOM 813 C C . ALA A 1 101 ? -15.037 2.022 15.328 1.00 86.31 101 ALA A C 1
ATOM 815 O O . ALA A 1 101 ? -15.538 1.578 16.368 1.00 86.31 101 ALA A O 1
ATOM 816 N N . GLN A 1 102 ? -15.555 3.074 14.684 1.00 86.69 102 GLN A N 1
ATOM 817 C CA . GLN A 1 102 ? -16.770 3.765 15.127 1.00 86.69 102 GLN A CA 1
ATOM 818 C C . GLN A 1 102 ? -17.987 2.834 15.107 1.00 86.69 102 GLN A C 1
ATOM 820 O O . GLN A 1 102 ? -18.705 2.740 16.106 1.00 86.69 102 GLN A O 1
ATOM 825 N N . GLU A 1 103 ? -18.191 2.089 14.019 1.00 87.50 103 GLU A N 1
ATOM 826 C CA . GLU A 1 103 ? -19.272 1.105 13.935 1.00 87.50 103 GLU A CA 1
ATOM 827 C C . GLU A 1 103 ? -19.165 0.023 15.014 1.00 87.50 103 GLU A C 1
ATOM 829 O O . GLU A 1 103 ? -20.174 -0.370 15.608 1.00 87.50 103 GLU A O 1
ATOM 834 N N . GLY A 1 104 ? -17.949 -0.467 15.274 1.00 85.06 104 GLY A N 1
ATOM 835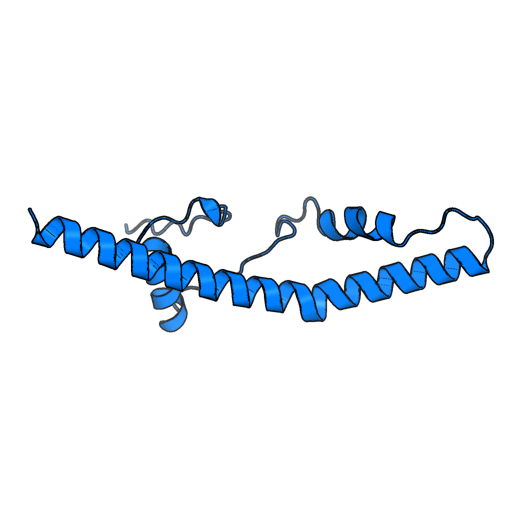 C CA . GLY A 1 104 ? -17.686 -1.459 16.313 1.00 85.06 104 GLY A CA 1
ATOM 836 C C . GLY A 1 104 ? -18.100 -0.967 17.701 1.00 85.06 104 GLY A C 1
ATOM 837 O O . GLY A 1 104 ? -18.726 -1.712 18.460 1.00 85.06 104 GLY A O 1
ATOM 838 N N . ILE A 1 105 ? -17.818 0.302 18.014 1.00 85.94 105 ILE A N 1
ATOM 839 C CA . ILE A 1 105 ? -18.226 0.940 19.273 1.00 85.94 105 ILE A CA 1
ATOM 840 C C . ILE A 1 105 ? -19.745 1.086 19.343 1.00 85.94 105 ILE A C 1
ATOM 842 O O . ILE A 1 105 ? -20.335 0.703 20.353 1.00 85.94 105 ILE A O 1
ATOM 846 N N . ILE A 1 106 ? -20.392 1.579 18.281 1.00 86.88 106 ILE A N 1
ATOM 847 C CA . ILE A 1 106 ? -21.855 1.736 18.240 1.00 86.88 106 ILE A CA 1
ATOM 848 C C . ILE A 1 106 ? -22.533 0.387 18.504 1.00 86.88 106 ILE A C 1
ATOM 850 O O . ILE A 1 106 ? -23.356 0.283 19.414 1.00 86.88 106 ILE A O 1
ATOM 854 N N . LYS A 1 107 ? -22.119 -0.673 17.794 1.00 87.31 107 LYS A N 1
ATOM 855 C CA . LYS A 1 107 ? -22.638 -2.039 17.985 1.00 87.31 107 LYS A CA 1
ATOM 856 C C . LYS A 1 107 ? -22.439 -2.530 19.426 1.00 87.31 107 LYS A C 1
ATOM 858 O O . LYS A 1 107 ? -23.335 -3.165 19.984 1.00 87.31 107 LYS A O 1
ATOM 863 N N . ALA A 1 108 ? -21.297 -2.235 20.050 1.00 85.12 108 ALA A N 1
ATOM 864 C CA . ALA A 1 108 ? -21.032 -2.596 21.443 1.00 85.12 108 ALA A CA 1
ATOM 865 C C . ALA A 1 108 ? -21.914 -1.818 22.438 1.00 85.12 108 ALA A C 1
ATOM 867 O O . ALA A 1 108 ? -22.438 -2.414 23.381 1.00 85.12 108 ALA A O 1
ATOM 868 N N . CYS A 1 109 ? -22.119 -0.516 22.220 1.00 86.19 109 CYS A N 1
ATOM 869 C CA . CYS A 1 109 ? -22.998 0.322 23.037 1.00 86.19 109 CYS A CA 1
ATOM 870 C C . CYS A 1 109 ? -24.460 -0.124 22.942 1.00 86.19 109 CYS A C 1
ATOM 872 O O . CYS A 1 109 ? -25.109 -0.280 23.973 1.00 86.19 109 CYS A O 1
ATOM 874 N N . THR A 1 110 ? -24.966 -0.408 21.737 1.00 87.44 110 THR A N 1
ATOM 875 C CA . THR A 1 110 ? -26.335 -0.914 21.545 1.00 87.44 110 THR A CA 1
ATOM 876 C C . THR A 1 110 ? -26.556 -2.232 22.287 1.00 87.44 110 THR A C 1
ATOM 878 O O . THR A 1 110 ? -27.570 -2.388 22.958 1.00 87.44 110 THR A O 1
ATOM 881 N N . ARG A 1 111 ? -25.589 -3.161 22.239 1.00 88.38 111 ARG A N 1
ATOM 882 C CA . ARG A 1 111 ? -25.663 -4.425 22.998 1.00 88.38 111 ARG A CA 1
ATOM 883 C C . ARG A 1 111 ? -25.687 -4.201 24.510 1.00 88.38 111 ARG A C 1
ATOM 885 O O . ARG A 1 111 ? -26.419 -4.893 25.202 1.00 88.38 111 ARG A O 1
ATOM 892 N N . LYS A 1 112 ? -24.899 -3.248 25.019 1.00 89.38 112 LYS A N 1
ATOM 893 C CA . LYS A 1 112 ? -24.886 -2.896 26.449 1.00 89.38 112 LYS A CA 1
ATOM 894 C C . LYS A 1 112 ? -26.161 -2.202 26.920 1.00 89.38 112 LYS A C 1
ATOM 896 O O . LYS A 1 112 ? -26.464 -2.313 28.091 1.00 89.38 112 LYS A O 1
ATOM 901 N N . LEU A 1 113 ? -26.844 -1.461 26.050 1.00 85.44 113 LEU A N 1
ATOM 902 C CA . LEU A 1 113 ? -28.116 -0.807 26.375 1.00 85.44 113 LEU A CA 1
ATOM 903 C C . LEU A 1 113 ? -29.305 -1.773 26.355 1.00 85.44 113 LEU A C 1
ATOM 905 O O . LEU A 1 113 ? -30.313 -1.500 26.994 1.00 85.44 113 LEU A O 1
ATOM 909 N N . TYR A 1 114 ? -29.213 -2.844 25.567 1.00 77.75 114 TYR A N 1
ATOM 910 C CA . TYR A 1 114 ? -30.274 -3.843 25.450 1.00 77.75 114 TYR A CA 1
ATOM 911 C C . TYR A 1 114 ? -30.245 -4.889 26.579 1.00 77.75 114 TYR A C 1
ATOM 913 O O . TYR A 1 114 ? -31.274 -5.495 26.868 1.00 77.75 114 TYR A O 1
ATOM 921 N N . ASN A 1 115 ? -29.075 -5.099 27.189 1.00 55.78 115 ASN A N 1
ATOM 922 C CA . ASN A 1 115 ? -28.875 -5.942 28.372 1.00 55.78 115 ASN A CA 1
ATOM 923 C C . ASN A 1 115 ? -29.023 -5.131 29.661 1.00 55.78 115 ASN A C 1
ATOM 925 O O . ASN A 1 115 ? -29.409 -5.748 30.677 1.00 55.78 115 ASN A O 1
#

pLDDT: mean 78.28, std 16.64, range [32.12, 96.12]

Secondary structure (DSSP, 8-state):
-------TT--GGG--TTHHHHHHHHHHTTS------SS-SSTT-TTHHHHHHHGGG------HHHHHHHHHHHHHHHHHIIIIIHHHHHHHHHHHHHHHHHHHHHHHHHHHHH-

Organism: Rhipicephalus microplus (NCBI:txid6941)

InterPro domains:
  IPR017072 Transcription elongation factor Spt6 [PTHR10145] (8-115)
  IPR023323 Tex-like domain superfamily [G3DSA:1.10.3500.10] (3-115)

Sequence (115 aa):
MLSSQVPENKPVRDLIGAQFLNMTQAENEKLLKITISMDGSTQSNPGVYLDEIKQLYYRDEFSNNVQEWNNQRSEALGFALSKFLYPSFEKELKAQLLVEAQEGIIKACTRKLYN

Foldseek 3Di:
DPPPPVDPDDDLVPDAACNLVVVVVCVVVVVDDDDDDPADPPPPDPQPVLVVCLVVVQDPDDDPVSVVVSVVVSVVSVCCCPPPVRVVVRVVSSVVSNVNNVVRHVVVVVVVVVD